Protein AF-E4Z3W7-F1 (afdb_monomer_lite)

Foldseek 3Di:
DPDPPPVPKDKDFPVVCVVCVVVQWDKAWPAWDQDVPPGTTTIIIGDGDRPPPPPPPPDDPDDPPDDDDD

InterPro domains:
  IPR001054 Adenylyl cyclase class-3/4/guanylyl cyclase [PF00211] (1-48)
  IPR029787 Nucleotide cyclase [G3DSA:3.30.70.1230] (1-48)
  IPR029787 Nucleotide cyclase [SSF55073] (1-54)
  IPR050401 Cyclic nucleotide synthase [PTHR11920] (1-52)

Organism: Oikopleura dioica (NCBI:txid34765)

Sequence (70 aa):
MESSGANGKIQVTFEVKEILEPLGYTFKTRGLINIKGKGTMETFWLTGPRPAKRIINSTKIDMPSGDMPN

Radius of gyration: 19.14 Å; chains: 1; bounding box: 35×28×57 Å

pLDDT: mean 71.04, std 14.21, range [44.25, 89.38]

Secondary structure (DSSP, 8-state):
--S---TT-EEEEHHHHHHHTTTT-EEEEEEEEEETTTEEEEEEEEEE----------------------

Structure (mmCIF, N/CA/C/O backbone):
data_AF-E4Z3W7-F1
#
_entry.id   AF-E4Z3W7-F1
#
loop_
_atom_site.group_PDB
_atom_site.id
_atom_site.type_symbol
_atom_site.label_atom_id
_atom_site.label_alt_id
_atom_site.label_comp_id
_atom_site.label_asym_id
_atom_site.label_entity_id
_atom_site.label_seq_id
_atom_site.pdbx_PDB_ins_code
_atom_site.Cartn_x
_atom_site.Cartn_y
_atom_site.Cartn_z
_atom_site.occupancy
_atom_site.B_iso_or_equiv
_atom_site.auth_seq_id
_atom_site.auth_comp_id
_atom_site.auth_asym_id
_atom_site.auth_atom_id
_atom_site.pdbx_PDB_model_num
ATOM 1 N N . MET A 1 1 ? -0.871 -11.885 13.323 1.00 49.00 1 MET A N 1
ATOM 2 C CA . MET A 1 1 ? -1.599 -11.317 12.170 1.00 49.00 1 MET A CA 1
ATOM 3 C C . MET A 1 1 ? -1.021 -11.960 10.919 1.00 49.00 1 MET A C 1
ATOM 5 O O . MET A 1 1 ? -0.160 -11.379 10.294 1.00 49.00 1 MET A O 1
ATOM 9 N N . GLU A 1 2 ? -1.453 -13.188 10.623 1.00 46.47 2 GLU A N 1
ATOM 10 C CA . GLU A 1 2 ? -1.123 -13.960 9.409 1.00 46.47 2 GLU A CA 1
ATOM 11 C C . GLU A 1 2 ? -2.308 -14.892 9.089 1.00 46.47 2 GLU A C 1
ATOM 13 O O . GLU A 1 2 ? -2.191 -16.108 9.076 1.00 46.47 2 GLU A O 1
ATOM 18 N N . SER A 1 3 ? -3.517 -14.339 8.946 1.00 44.25 3 SER A N 1
ATOM 19 C CA . SER A 1 3 ? -4.723 -15.166 8.729 1.00 44.25 3 SER A CA 1
ATOM 20 C C . SER A 1 3 ? -5.609 -14.668 7.582 1.00 44.25 3 SER A C 1
ATOM 22 O O . SER A 1 3 ? -6.799 -14.948 7.505 1.00 44.25 3 SER A O 1
ATOM 24 N N . SER A 1 4 ? -5.038 -13.894 6.657 1.00 52.09 4 SER A N 1
ATOM 25 C CA . SER A 1 4 ? -5.706 -13.534 5.396 1.00 52.09 4 SER A CA 1
ATOM 26 C C . SER A 1 4 ? -4.723 -13.339 4.243 1.00 52.09 4 SER A C 1
ATOM 28 O O . SER A 1 4 ? -5.043 -12.623 3.300 1.00 52.09 4 SER A O 1
ATOM 30 N N . GLY A 1 5 ? -3.522 -13.924 4.319 1.00 46.50 5 GLY A N 1
ATOM 31 C CA . GLY A 1 5 ? -2.557 -13.887 3.225 1.00 46.50 5 GLY A CA 1
ATOM 32 C C . GLY A 1 5 ? -3.104 -14.687 2.052 1.00 46.50 5 GLY A C 1
ATOM 33 O O . GLY A 1 5 ? -2.962 -15.903 2.027 1.00 46.50 5 GLY A O 1
ATOM 34 N N . ALA A 1 6 ? -3.774 -14.025 1.108 1.00 51.97 6 ALA A N 1
ATOM 35 C CA . ALA A 1 6 ? -4.125 -14.655 -0.153 1.00 51.97 6 ALA A CA 1
ATOM 36 C C . ALA A 1 6 ? -2.826 -15.156 -0.792 1.00 51.97 6 ALA A C 1
ATOM 38 O O . ALA A 1 6 ? -1.886 -14.383 -0.982 1.00 51.97 6 ALA A O 1
ATOM 39 N N . ASN A 1 7 ? -2.775 -16.452 -1.072 1.00 50.41 7 ASN A N 1
ATOM 40 C CA . ASN A 1 7 ? -1.608 -17.171 -1.557 1.00 50.41 7 ASN A CA 1
ATOM 41 C C . ASN A 1 7 ? -1.035 -16.413 -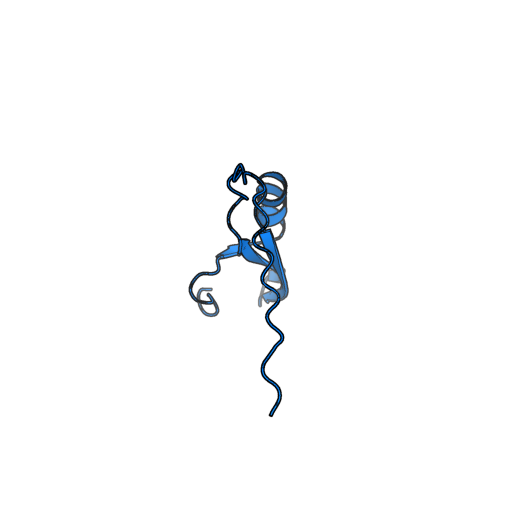2.770 1.00 50.41 7 ASN A C 1
ATOM 43 O O . ASN A 1 7 ? -1.708 -16.273 -3.791 1.00 50.41 7 ASN A O 1
ATOM 47 N N . GLY A 1 8 ? 0.174 -15.860 -2.633 1.00 60.22 8 GLY A N 1
ATOM 48 C CA . GLY A 1 8 ? 0.835 -15.097 -3.699 1.00 60.22 8 GLY A CA 1
ATOM 49 C C . GLY A 1 8 ? 0.551 -13.589 -3.747 1.00 60.22 8 GLY A C 1
ATOM 50 O O . GLY A 1 8 ? 0.906 -12.953 -4.737 1.00 60.22 8 GLY A O 1
ATOM 51 N N . LYS A 1 9 ? -0.060 -12.986 -2.718 1.00 68.06 9 LYS A N 1
ATOM 52 C CA . LYS A 1 9 ? -0.201 -11.522 -2.607 1.00 68.06 9 LYS A CA 1
ATOM 53 C C . LYS A 1 9 ? 0.449 -11.023 -1.319 1.00 68.06 9 LYS A C 1
ATOM 55 O O . LYS A 1 9 ? 0.269 -11.617 -0.260 1.00 68.06 9 LYS A O 1
ATOM 60 N N . ILE A 1 10 ? 1.187 -9.918 -1.409 1.00 79.12 10 ILE A N 1
ATOM 61 C CA . ILE A 1 10 ? 1.862 -9.302 -0.257 1.00 79.12 10 ILE A CA 1
ATOM 62 C C . ILE A 1 10 ? 1.005 -8.138 0.225 1.00 79.12 10 ILE A C 1
ATOM 64 O O . ILE A 1 10 ? 0.677 -7.247 -0.559 1.00 79.12 10 ILE A O 1
ATOM 68 N N . GLN A 1 11 ? 0.613 -8.153 1.497 1.00 80.56 11 GLN A N 1
ATOM 69 C CA . GLN A 1 11 ? -0.094 -7.028 2.096 1.00 80.56 11 GLN A CA 1
ATOM 70 C C . GLN A 1 11 ? 0.914 -5.938 2.468 1.00 80.56 11 GLN A C 1
ATOM 72 O O . GLN A 1 11 ? 1.907 -6.207 3.139 1.00 80.56 11 GLN A O 1
ATOM 77 N N . VAL A 1 12 ? 0.635 -4.709 2.056 1.00 83.75 12 VAL A N 1
ATOM 78 C CA . VAL A 1 12 ? 1.462 -3.531 2.308 1.00 83.75 12 VAL A CA 1
ATOM 79 C C . VAL A 1 12 ? 0.611 -2.401 2.894 1.00 83.75 12 VAL A C 1
ATOM 81 O O . VAL A 1 12 ? -0.603 -2.347 2.687 1.00 83.75 12 VAL A O 1
ATOM 84 N N . THR A 1 13 ? 1.226 -1.514 3.668 1.00 88.00 13 THR A N 1
ATOM 85 C CA . THR A 1 13 ? 0.585 -0.301 4.203 1.00 88.00 13 THR A CA 1
ATOM 86 C C . THR A 1 13 ? 0.709 0.860 3.215 1.00 88.00 13 THR A C 1
ATOM 88 O O . THR A 1 13 ? 1.422 0.757 2.215 1.00 88.00 13 THR A O 1
ATOM 91 N N . PHE A 1 14 ? 0.019 1.970 3.493 1.00 86.31 14 PHE A N 1
ATOM 92 C CA . PHE A 1 14 ? 0.115 3.198 2.694 1.00 86.31 14 PHE A CA 1
ATOM 93 C C . PHE A 1 14 ? 1.566 3.673 2.519 1.00 86.31 14 PHE A C 1
ATOM 95 O O . PHE A 1 14 ? 1.997 3.947 1.407 1.00 86.31 14 PHE A O 1
ATOM 102 N N . GLU A 1 15 ? 2.344 3.663 3.601 1.00 87.44 15 GLU A N 1
ATOM 103 C CA . GLU A 1 15 ? 3.753 4.076 3.593 1.00 87.44 15 GLU A CA 1
ATOM 104 C C . GLU A 1 15 ? 4.607 3.220 2.645 1.00 87.44 15 GLU A C 1
ATOM 106 O O . GLU A 1 15 ? 5.424 3.721 1.878 1.00 87.44 15 GLU A O 1
ATOM 111 N N . VAL A 1 16 ? 4.351 1.911 2.611 1.00 86.38 16 VAL A N 1
ATOM 112 C CA . VAL A 1 16 ? 5.040 0.992 1.699 1.00 86.38 16 VAL A CA 1
ATOM 113 C C . VAL A 1 16 ? 4.588 1.216 0.248 1.00 86.38 16 VAL A C 1
ATOM 115 O O . VAL A 1 16 ? 5.420 1.198 -0.657 1.00 86.38 16 VAL A O 1
ATOM 118 N N . LYS A 1 17 ? 3.296 1.478 0.001 1.00 86.12 17 LYS A N 1
ATOM 119 C CA . LYS A 1 17 ? 2.796 1.868 -1.331 1.00 86.12 17 LYS A CA 1
ATOM 120 C C . LYS A 1 17 ? 3.513 3.119 -1.833 1.00 86.12 17 LYS A C 1
ATOM 122 O O . LYS A 1 17 ? 3.987 3.097 -2.960 1.00 86.12 17 LYS A O 1
ATOM 127 N N . GLU A 1 18 ? 3.627 4.165 -1.018 1.00 88.31 18 GLU A N 1
ATOM 128 C CA . GLU A 1 18 ? 4.242 5.441 -1.413 1.00 88.31 18 GLU A CA 1
ATOM 129 C C . GLU A 1 18 ? 5.703 5.277 -1.862 1.00 88.31 18 GLU A C 1
ATOM 131 O O . GLU A 1 18 ? 6.131 5.900 -2.831 1.00 88.31 18 GLU A O 1
ATOM 136 N N . ILE A 1 19 ? 6.447 4.364 -1.232 1.00 89.38 19 ILE A N 1
ATOM 137 C CA . ILE A 1 19 ? 7.837 4.059 -1.602 1.00 89.38 19 ILE A CA 1
ATOM 138 C C . ILE A 1 19 ? 7.916 3.224 -2.887 1.00 89.38 19 ILE A C 1
ATOM 140 O O . ILE A 1 19 ? 8.797 3.438 -3.722 1.00 89.38 19 ILE A O 1
ATOM 144 N N . LEU A 1 20 ? 7.030 2.241 -3.064 1.00 84.75 20 LEU A N 1
ATOM 145 C CA . LEU A 1 20 ? 7.106 1.321 -4.201 1.00 84.75 20 LEU A CA 1
ATOM 146 C C . LEU A 1 20 ? 6.334 1.787 -5.452 1.00 84.75 20 LEU A C 1
ATOM 148 O O . LEU A 1 20 ? 6.618 1.305 -6.552 1.00 84.75 20 LEU A O 1
ATOM 152 N N . GLU A 1 21 ? 5.388 2.712 -5.321 1.00 83.69 21 GLU A N 1
ATOM 153 C CA . GLU A 1 21 ? 4.668 3.345 -6.433 1.00 83.69 21 GLU A CA 1
ATOM 154 C C . GLU A 1 21 ? 5.627 3.994 -7.455 1.00 83.69 21 GLU A C 1
ATOM 156 O O . GLU A 1 21 ? 5.560 3.622 -8.632 1.00 83.69 21 GLU A O 1
ATOM 161 N N . PRO A 1 22 ? 6.614 4.831 -7.063 1.00 84.06 22 PRO A N 1
ATOM 162 C CA . PRO A 1 22 ? 7.607 5.371 -8.001 1.00 84.06 22 PRO A CA 1
ATOM 163 C C . PRO A 1 22 ? 8.587 4.311 -8.532 1.00 84.06 22 PRO A C 1
ATOM 165 O O . PRO A 1 22 ? 9.202 4.493 -9.584 1.00 84.06 22 PRO A O 1
ATOM 168 N N . LEU A 1 23 ? 8.726 3.168 -7.853 1.00 82.69 23 LEU A N 1
ATOM 169 C CA . LEU A 1 23 ? 9.512 2.034 -8.347 1.00 82.69 23 LEU A CA 1
ATOM 170 C C . LEU A 1 23 ? 8.775 1.247 -9.449 1.00 82.69 23 LEU A C 1
ATOM 172 O O . LEU A 1 23 ? 9.363 0.332 -10.036 1.00 82.69 23 LEU A O 1
ATOM 176 N N . GLY A 1 24 ? 7.530 1.615 -9.768 1.00 80.00 24 GLY A N 1
ATOM 177 C CA . GLY A 1 24 ? 6.712 1.011 -10.818 1.00 80.00 24 GLY A CA 1
ATOM 178 C C . GLY A 1 24 ? 5.952 -0.233 -10.366 1.00 80.00 24 GLY A C 1
ATOM 179 O O . GLY A 1 24 ? 5.467 -0.987 -11.202 1.00 80.00 24 GLY A O 1
ATOM 180 N N . TYR A 1 25 ? 5.857 -0.504 -9.069 1.00 84.12 25 TYR A N 1
ATOM 181 C CA . TYR A 1 25 ? 5.055 -1.630 -8.598 1.00 84.12 25 TYR A CA 1
ATOM 182 C C . TYR A 1 25 ? 3.564 -1.297 -8.629 1.00 84.12 25 TYR A C 1
ATOM 184 O O . TYR A 1 25 ? 3.161 -0.148 -8.468 1.00 84.12 25 TYR A O 1
ATOM 192 N N . THR A 1 26 ? 2.734 -2.323 -8.828 1.00 82.69 26 THR A N 1
ATOM 193 C CA . THR A 1 26 ? 1.277 -2.150 -8.885 1.00 82.69 26 THR A CA 1
ATOM 194 C C . THR A 1 26 ? 0.618 -2.597 -7.588 1.00 82.69 26 THR A C 1
ATOM 196 O O . THR A 1 26 ? 0.793 -3.735 -7.133 1.00 82.69 26 THR A O 1
ATOM 199 N N . PHE A 1 27 ? -0.213 -1.714 -7.039 1.00 86.25 27 PHE A N 1
ATOM 200 C CA . PHE A 1 27 ? -0.935 -1.917 -5.789 1.00 86.25 27 PHE A CA 1
ATOM 201 C C . PHE A 1 27 ? -2.436 -1.983 -6.026 1.00 86.25 27 PHE A C 1
ATOM 203 O O . PHE A 1 27 ? -2.980 -1.296 -6.886 1.00 86.25 27 PHE A O 1
ATOM 210 N N . LYS A 1 28 ? -3.118 -2.788 -5.216 1.00 85.12 28 LYS A N 1
ATOM 211 C CA . LYS A 1 28 ? -4.573 -2.871 -5.167 1.00 85.12 28 LYS A CA 1
ATOM 212 C C . LYS A 1 28 ? -5.050 -2.513 -3.772 1.00 85.12 28 LYS A C 1
ATOM 214 O O . LYS A 1 28 ? -4.753 -3.226 -2.813 1.00 85.12 28 LYS A O 1
ATOM 219 N N . THR A 1 29 ? -5.812 -1.433 -3.664 1.00 83.50 29 THR A N 1
ATOM 220 C CA . THR A 1 29 ? -6.442 -1.020 -2.408 1.00 83.50 29 THR A CA 1
ATOM 221 C C . THR A 1 29 ? -7.360 -2.127 -1.911 1.00 83.50 29 THR A C 1
ATOM 223 O O . THR A 1 29 ? -8.259 -2.570 -2.629 1.00 83.50 29 THR A O 1
ATOM 226 N N . ARG A 1 30 ? -7.100 -2.616 -0.694 1.00 81.25 30 ARG A N 1
ATOM 227 C CA . ARG A 1 30 ? -7.984 -3.572 -0.016 1.00 81.25 30 ARG A CA 1
ATOM 228 C C . ARG A 1 30 ? -9.082 -2.833 0.740 1.00 81.25 30 ARG A C 1
ATOM 230 O O . ARG A 1 30 ? -10.210 -3.310 0.791 1.00 81.25 30 ARG A O 1
ATOM 237 N N . GLY A 1 31 ? -8.714 -1.699 1.328 1.00 82.69 31 GLY A N 1
ATOM 238 C CA . GLY A 1 31 ? -9.558 -0.885 2.188 1.00 82.69 31 GLY A CA 1
ATOM 239 C C . GLY A 1 31 ? -8.976 -0.740 3.592 1.00 82.69 31 GLY A C 1
ATOM 240 O O . GLY A 1 31 ? -7.873 -1.208 3.902 1.00 82.69 31 GLY A O 1
ATOM 241 N N . LEU A 1 32 ? -9.754 -0.074 4.437 1.00 84.19 32 LEU A N 1
ATOM 242 C CA . LEU A 1 32 ? -9.442 0.180 5.836 1.00 84.19 32 LEU A CA 1
ATOM 243 C C . LEU A 1 32 ? -9.783 -1.061 6.664 1.00 84.19 32 LEU A C 1
ATOM 245 O O . LEU A 1 32 ? -10.917 -1.537 6.652 1.00 84.19 32 LEU A O 1
ATOM 249 N N . ILE A 1 33 ? -8.803 -1.589 7.390 1.00 81.75 33 ILE A N 1
ATOM 250 C CA . ILE A 1 33 ? -9.007 -2.681 8.341 1.00 81.75 33 ILE A CA 1
ATOM 251 C C . ILE A 1 33 ? -9.050 -2.126 9.758 1.00 81.75 33 ILE A C 1
ATOM 253 O O . ILE A 1 33 ? -8.184 -1.358 10.165 1.00 81.75 33 ILE A O 1
ATOM 257 N N . ASN A 1 34 ? -10.052 -2.527 10.534 1.00 80.00 34 ASN A N 1
ATOM 258 C CA . ASN A 1 34 ? -10.145 -2.118 11.927 1.00 80.00 34 ASN A CA 1
ATOM 259 C C . ASN A 1 34 ? -9.335 -3.075 12.810 1.00 80.00 34 ASN A C 1
ATOM 261 O O . ASN A 1 34 ? -9.717 -4.231 13.002 1.00 80.00 34 ASN A O 1
ATOM 265 N N . ILE A 1 35 ? -8.215 -2.597 13.349 1.00 79.44 35 ILE A N 1
ATOM 266 C CA . ILE A 1 35 ? -7.365 -3.364 14.257 1.00 79.44 35 ILE A CA 1
ATOM 267 C C . ILE A 1 35 ? -7.790 -3.037 15.686 1.00 79.44 35 ILE A C 1
ATOM 269 O O . ILE A 1 35 ? -7.688 -1.895 16.145 1.00 79.44 35 ILE A O 1
ATOM 273 N N . LYS A 1 36 ? -8.242 -4.059 16.417 1.00 70.88 36 LYS A N 1
ATOM 274 C CA . LYS A 1 36 ? -8.606 -3.931 17.830 1.00 70.88 36 LYS A CA 1
ATOM 275 C C . LYS A 1 36 ? -7.379 -3.452 18.626 1.00 70.88 36 LYS A C 1
ATOM 277 O O . LYS A 1 36 ? -6.407 -4.189 18.747 1.00 70.88 36 LYS A O 1
ATOM 282 N N . GLY A 1 37 ? -7.419 -2.208 19.113 1.00 80.25 37 GLY A N 1
ATOM 283 C CA . GLY A 1 37 ? -6.336 -1.561 19.871 1.00 80.25 37 GLY A CA 1
ATOM 284 C C . GLY A 1 37 ? -5.439 -0.587 19.087 1.00 80.25 37 GLY A C 1
ATOM 285 O O . GLY A 1 37 ? -4.659 0.120 19.713 1.00 80.25 37 GLY A O 1
ATOM 286 N N . LYS A 1 38 ? -5.553 -0.504 17.751 1.00 74.88 38 LYS A N 1
ATOM 287 C CA . LYS A 1 38 ? -4.774 0.440 16.913 1.00 74.88 38 LYS A CA 1
ATOM 288 C C . LYS A 1 38 ? -5.624 1.380 16.048 1.00 74.88 38 LYS A C 1
ATOM 290 O O . LYS A 1 38 ? -5.078 2.312 15.470 1.00 74.88 38 LYS A O 1
ATOM 295 N N . GLY A 1 39 ? -6.935 1.147 15.968 1.00 83.19 39 GLY A N 1
ATOM 296 C CA . GLY A 1 39 ? -7.842 1.899 15.099 1.00 83.19 39 GLY A CA 1
ATOM 297 C C . GLY A 1 39 ? -7.888 1.343 13.674 1.00 83.19 39 GLY A C 1
ATOM 298 O O . GLY A 1 39 ? -7.491 0.201 13.418 1.00 83.19 39 GLY A O 1
ATOM 299 N N . THR A 1 40 ? -8.410 2.133 12.741 1.00 84.38 40 THR A N 1
ATOM 300 C CA . THR A 1 40 ? -8.481 1.782 11.320 1.00 84.38 40 THR A CA 1
ATOM 301 C C . THR A 1 40 ? -7.134 1.998 10.640 1.00 84.38 40 THR A C 1
ATOM 303 O O . THR A 1 40 ? -6.612 3.108 10.636 1.00 84.38 40 THR A O 1
ATOM 306 N N . MET A 1 41 ? -6.583 0.947 10.039 1.00 84.12 41 MET A N 1
ATOM 307 C CA . MET A 1 41 ? -5.356 0.999 9.250 1.00 84.12 41 MET A CA 1
ATOM 308 C C . MET A 1 41 ? -5.675 0.710 7.790 1.00 84.12 41 MET A C 1
ATOM 310 O O . MET A 1 41 ? -6.308 -0.295 7.471 1.00 84.12 41 MET A O 1
ATOM 314 N N . GLU A 1 42 ? -5.218 1.573 6.892 1.00 85.88 42 GLU A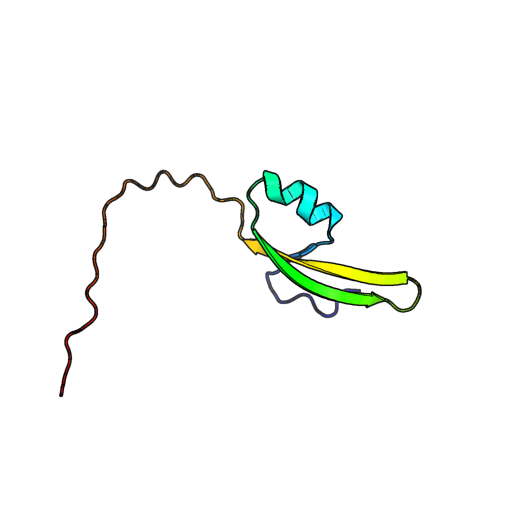 N 1
ATOM 315 C CA . GLU A 1 42 ? -5.374 1.342 5.462 1.00 85.88 42 GLU A CA 1
ATOM 316 C C . GLU A 1 42 ? -4.365 0.309 4.963 1.00 85.88 42 GLU A C 1
ATOM 318 O O . GLU A 1 42 ? -3.175 0.355 5.290 1.00 85.88 42 GLU A O 1
ATOM 323 N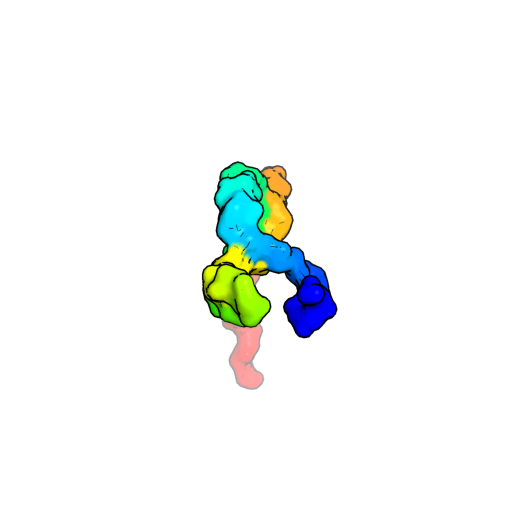 N . THR A 1 43 ? -4.857 -0.659 4.190 1.00 85.19 43 THR A N 1
ATOM 324 C CA . THR A 1 43 ? -4.033 -1.752 3.674 1.00 85.19 43 THR A CA 1
ATOM 325 C C . THR A 1 43 ? -4.244 -1.960 2.187 1.00 85.19 43 THR A C 1
ATOM 327 O O . THR A 1 43 ? -5.335 -1.790 1.631 1.00 85.19 43 THR A O 1
ATOM 330 N N . PHE A 1 44 ? -3.162 -2.365 1.543 1.00 87.62 44 PHE A N 1
ATOM 331 C CA . PHE A 1 44 ? -3.051 -2.549 0.112 1.00 87.62 44 PHE A CA 1
ATOM 332 C C . PHE A 1 44 ? -2.449 -3.918 -0.170 1.00 87.62 44 PHE A C 1
ATOM 334 O O . PHE A 1 44 ? -1.746 -4.494 0.655 1.00 87.62 44 PHE A O 1
ATOM 341 N N . TRP A 1 45 ? -2.719 -4.444 -1.352 1.00 84.62 45 TRP A N 1
ATOM 342 C CA . TRP A 1 45 ? -2.087 -5.647 -1.866 1.00 84.62 45 TRP A CA 1
ATOM 343 C C . TRP A 1 45 ? -1.107 -5.275 -2.961 1.00 84.62 45 TRP A C 1
ATOM 345 O O . TRP A 1 45 ? -1.475 -4.588 -3.911 1.00 84.62 45 TRP A O 1
ATOM 355 N N . LEU A 1 46 ? 0.113 -5.782 -2.879 1.00 83.88 46 LEU A N 1
ATOM 356 C CA . LEU A 1 46 ? 1.025 -5.807 -4.008 1.00 83.88 46 LEU A CA 1
ATOM 357 C C . LEU A 1 46 ? 0.513 -6.854 -5.007 1.00 83.88 46 LEU A C 1
ATOM 359 O O . LEU A 1 46 ? 0.399 -8.034 -4.672 1.00 83.88 46 LEU A O 1
ATOM 363 N N . THR A 1 47 ? 0.150 -6.408 -6.209 1.00 76.12 47 THR A N 1
ATOM 364 C CA . THR A 1 47 ? -0.482 -7.255 -7.241 1.00 76.12 47 THR A CA 1
ATOM 365 C C . THR A 1 47 ? 0.366 -7.450 -8.484 1.00 76.12 47 THR A C 1
ATOM 367 O O . THR A 1 47 ? 0.100 -8.376 -9.244 1.00 76.12 47 THR A O 1
ATOM 370 N N . GLY A 1 48 ? 1.382 -6.614 -8.692 1.00 72.75 48 GLY A N 1
ATOM 371 C CA . GLY A 1 48 ? 2.212 -6.693 -9.883 1.00 72.75 48 GLY A CA 1
ATOM 372 C C . GLY A 1 48 ? 3.671 -6.372 -9.585 1.00 72.75 48 GLY A C 1
ATOM 373 O O . GLY A 1 48 ? 3.938 -5.446 -8.809 1.00 72.75 48 GLY A O 1
ATOM 374 N N . PRO A 1 49 ? 4.615 -7.110 -10.195 1.00 67.81 49 PRO A N 1
ATOM 375 C CA . PRO A 1 49 ? 6.014 -6.718 -10.189 1.00 67.81 49 PRO A CA 1
ATOM 376 C C . PRO A 1 49 ? 6.178 -5.384 -10.925 1.00 67.81 49 PRO A C 1
ATOM 378 O O . PRO A 1 49 ? 5.346 -5.016 -11.759 1.00 67.81 49 PRO A O 1
ATOM 381 N N . ARG A 1 50 ? 7.284 -4.686 -10.643 1.00 61.94 50 ARG A N 1
ATOM 382 C CA . ARG A 1 50 ? 7.781 -3.586 -11.476 1.00 61.94 50 ARG A CA 1
ATOM 383 C C . ARG A 1 50 ? 7.648 -3.991 -12.946 1.00 61.94 50 ARG A C 1
ATOM 385 O O . ARG A 1 50 ? 8.029 -5.125 -13.260 1.00 61.94 50 ARG A O 1
ATOM 392 N N . PRO A 1 51 ? 7.164 -3.123 -13.855 1.00 57.78 51 PRO A N 1
ATOM 393 C CA . PRO A 1 51 ? 7.276 -3.394 -15.269 1.00 57.78 51 PRO A CA 1
ATOM 394 C C . PRO A 1 51 ? 8.769 -3.545 -15.533 1.00 57.78 51 PRO A C 1
ATOM 396 O O . PRO A 1 51 ? 9.522 -2.568 -15.578 1.00 57.78 51 PRO A O 1
ATOM 399 N N . ALA A 1 52 ? 9.229 -4.792 -15.660 1.00 56.44 52 ALA A N 1
ATOM 400 C CA . ALA A 1 52 ? 10.443 -5.060 -16.391 1.00 56.44 52 ALA A CA 1
ATOM 401 C C . ALA A 1 52 ? 10.217 -4.310 -17.693 1.00 56.44 52 ALA A C 1
ATOM 403 O O . ALA A 1 52 ? 9.184 -4.520 -18.334 1.00 56.44 52 ALA A O 1
ATOM 404 N N . LYS A 1 53 ? 11.090 -3.348 -17.994 1.00 52.53 53 LYS A N 1
ATOM 405 C CA . LYS A 1 53 ? 11.085 -2.601 -19.245 1.00 52.53 53 LYS A CA 1
ATOM 406 C C . LYS A 1 53 ? 11.218 -3.638 -20.354 1.00 52.53 53 LYS A C 1
ATOM 408 O O . LYS A 1 53 ? 12.315 -3.941 -20.808 1.00 52.53 53 LYS A O 1
ATOM 413 N N . ARG A 1 54 ? 10.106 -4.270 -20.720 1.00 52.75 54 ARG A N 1
ATOM 414 C CA . ARG A 1 54 ? 10.038 -5.197 -21.820 1.00 52.75 54 ARG A CA 1
ATOM 415 C C . ARG A 1 54 ? 10.052 -4.261 -22.998 1.00 52.75 54 ARG A C 1
ATOM 417 O O . ARG A 1 54 ? 9.066 -3.582 -23.270 1.00 52.75 54 ARG A O 1
ATOM 424 N N . ILE A 1 55 ? 11.225 -4.148 -23.607 1.00 59.53 55 ILE A N 1
ATOM 425 C CA . ILE A 1 55 ? 11.353 -3.656 -24.967 1.00 59.53 55 ILE A CA 1
ATOM 426 C C . ILE A 1 55 ? 10.481 -4.606 -25.794 1.00 59.53 55 ILE A C 1
ATOM 428 O O . ILE A 1 55 ? 10.920 -5.681 -26.188 1.00 59.53 55 ILE A O 1
ATOM 432 N N . ILE A 1 56 ? 9.188 -4.300 -25.917 1.00 58.06 56 ILE A N 1
ATOM 433 C CA . ILE A 1 56 ? 8.322 -4.997 -26.850 1.00 58.06 56 ILE A CA 1
ATOM 434 C C . ILE A 1 56 ? 8.634 -4.391 -28.210 1.00 58.06 56 ILE A C 1
ATOM 436 O O . ILE A 1 56 ? 8.256 -3.260 -28.509 1.00 58.06 56 ILE A O 1
ATOM 440 N N . ASN A 1 57 ? 9.355 -5.134 -29.045 1.00 52.69 57 ASN A N 1
ATOM 441 C CA . ASN A 1 57 ? 9.227 -4.921 -30.475 1.00 52.69 57 ASN A CA 1
ATOM 442 C C . ASN A 1 57 ? 7.740 -5.103 -30.796 1.00 52.69 57 ASN A C 1
ATOM 444 O O . ASN A 1 57 ? 7.177 -6.178 -30.595 1.00 52.69 57 ASN A O 1
ATOM 448 N N . SER A 1 58 ? 7.100 -4.007 -31.193 1.00 56.16 58 SER A N 1
ATOM 449 C CA . SER A 1 58 ? 5.700 -3.943 -31.588 1.00 56.16 58 SER A CA 1
ATOM 450 C C . SER A 1 58 ? 5.488 -4.773 -32.856 1.00 56.16 58 SER A C 1
ATOM 452 O O . SER A 1 58 ? 5.483 -4.239 -33.960 1.00 56.16 58 SER A O 1
ATOM 454 N N . THR A 1 59 ? 5.328 -6.086 -32.711 1.00 53.59 59 THR A N 1
ATOM 455 C CA . THR A 1 59 ? 4.698 -6.908 -33.741 1.00 53.59 59 THR A CA 1
ATOM 456 C C . THR A 1 59 ? 3.322 -7.267 -33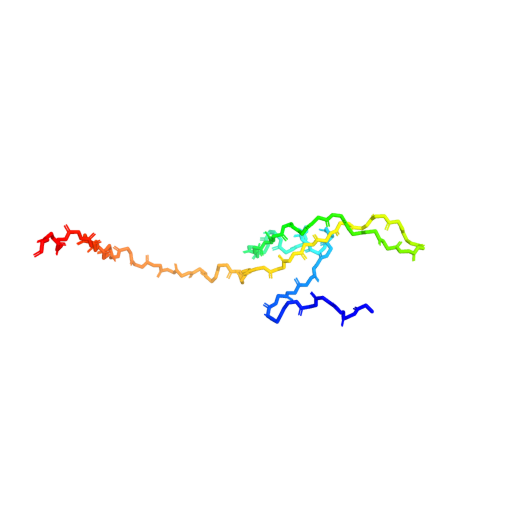.221 1.00 53.59 59 THR A C 1
ATOM 458 O O . THR A 1 59 ? 3.149 -8.161 -32.396 1.00 53.59 59 THR A O 1
ATOM 461 N N . LYS A 1 60 ? 2.349 -6.474 -33.667 1.00 55.72 60 LYS A N 1
ATOM 462 C CA . LYS A 1 60 ? 0.921 -6.726 -33.517 1.00 55.72 60 LYS A CA 1
ATOM 463 C C . LYS A 1 60 ? 0.633 -8.174 -33.924 1.00 55.72 60 LYS A C 1
ATOM 465 O O . LYS A 1 60 ? 0.855 -8.526 -35.078 1.00 55.72 60 LYS A O 1
ATOM 470 N N . ILE A 1 61 ? 0.139 -8.993 -33.001 1.00 56.66 61 ILE A N 1
ATOM 471 C CA . ILE A 1 61 ? -0.604 -10.201 -33.360 1.00 56.66 61 ILE A CA 1
ATOM 472 C C . ILE A 1 61 ? -2.065 -9.803 -33.211 1.00 56.66 61 ILE A C 1
ATOM 474 O O . ILE A 1 61 ? -2.626 -9.821 -32.119 1.00 56.66 61 ILE A O 1
ATOM 478 N N . ASP A 1 62 ? -2.619 -9.312 -3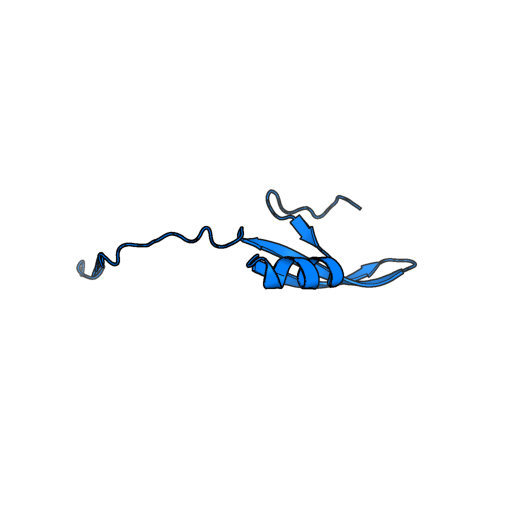4.312 1.00 53.72 62 ASP A N 1
ATOM 479 C CA . ASP A 1 62 ? -4.057 -9.206 -34.495 1.00 53.72 62 ASP A CA 1
ATOM 480 C C . ASP A 1 62 ? -4.629 -10.630 -34.459 1.00 53.72 62 ASP A C 1
ATOM 482 O O . ASP A 1 62 ? -4.227 -11.485 -35.247 1.00 53.72 62 ASP A O 1
ATOM 486 N N . MET A 1 63 ? -5.497 -10.913 -33.490 1.00 56.09 63 MET A N 1
ATOM 487 C CA . MET A 1 63 ? -6.282 -12.144 -33.454 1.00 56.09 63 MET A CA 1
ATOM 488 C C . MET A 1 63 ? -7.757 -11.751 -33.550 1.00 56.09 63 MET A C 1
ATOM 490 O O . MET A 1 63 ? -8.373 -11.482 -32.514 1.00 56.09 63 MET A O 1
ATOM 494 N N . PRO A 1 64 ? -8.358 -11.722 -34.749 1.00 55.38 64 PRO A N 1
ATOM 495 C CA . PRO A 1 64 ? -9.803 -11.659 -34.868 1.00 55.38 64 PRO A CA 1
ATOM 496 C C . PRO A 1 64 ? -10.368 -13.041 -34.514 1.00 55.38 64 PRO A C 1
ATOM 498 O O . PRO A 1 64 ? -10.511 -13.922 -35.357 1.00 55.38 64 PRO A O 1
ATOM 501 N N . SER A 1 65 ? -10.652 -13.254 -33.227 1.00 62.62 65 SER A N 1
ATOM 502 C CA . SER A 1 65 ? -11.474 -14.383 -32.782 1.00 62.62 65 SER A CA 1
ATOM 503 C C . SER A 1 65 ? -12.932 -14.023 -33.037 1.00 62.62 65 SER A C 1
ATOM 505 O O . SER A 1 65 ? -13.520 -13.269 -32.264 1.00 62.62 65 SER A O 1
ATOM 507 N N . GLY A 1 66 ? -13.503 -14.512 -34.135 1.00 62.78 66 GLY A N 1
ATOM 508 C CA . GLY A 1 66 ? -14.889 -14.192 -34.453 1.00 62.78 66 GLY A CA 1
ATOM 509 C C . GLY A 1 66 ? -15.426 -14.804 -35.735 1.00 62.78 66 GLY A C 1
ATOM 510 O O . GLY A 1 66 ? -16.094 -14.096 -36.470 1.00 62.78 66 GLY A O 1
ATOM 511 N N . ASP A 1 67 ? -15.170 -16.087 -35.993 1.00 56.28 67 ASP A N 1
ATOM 512 C CA . ASP A 1 67 ? -16.029 -16.848 -36.903 1.00 56.28 67 ASP A CA 1
ATOM 513 C C . ASP A 1 67 ? -16.157 -18.293 -36.416 1.00 56.28 67 ASP A C 1
ATOM 515 O O . ASP A 1 67 ? -15.260 -19.106 -36.613 1.00 56.28 67 ASP A O 1
ATOM 519 N N . MET A 1 68 ? -17.250 -18.564 -35.699 1.00 58.91 68 MET A N 1
ATOM 520 C CA . MET A 1 68 ? -18.021 -19.801 -35.843 1.00 58.91 68 MET A CA 1
ATOM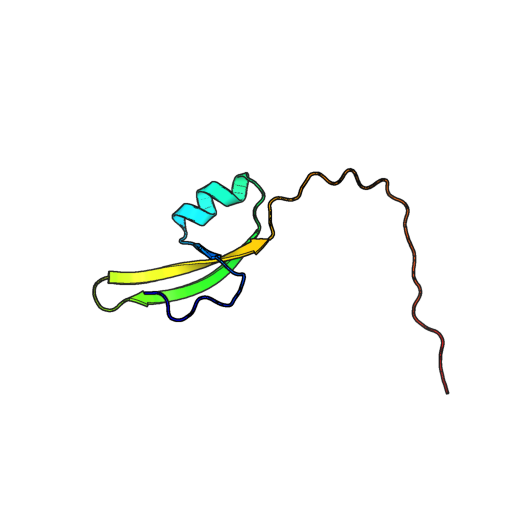 521 C C . MET A 1 68 ? -19.482 -19.505 -35.467 1.00 58.91 68 MET A C 1
ATOM 523 O O . MET A 1 68 ? -19.853 -19.624 -34.296 1.00 58.91 68 MET A O 1
ATOM 527 N N . PRO A 1 69 ? -20.328 -19.084 -36.420 1.00 63.56 69 PRO A N 1
ATOM 528 C CA . PRO A 1 69 ? -21.759 -19.289 -36.324 1.00 63.56 69 PRO A CA 1
ATOM 529 C C . PRO A 1 69 ? -22.181 -20.660 -36.884 1.00 63.56 69 PRO A C 1
ATOM 531 O O . PRO A 1 69 ? -21.769 -21.063 -37.971 1.00 63.56 69 PRO A O 1
ATOM 534 N N . ASN A 1 70 ? -23.116 -21.247 -36.129 1.00 57.69 70 ASN A N 1
ATOM 535 C CA . ASN A 1 70 ? -24.096 -22.300 -36.427 1.00 57.69 70 ASN A CA 1
ATOM 536 C C . ASN A 1 70 ? -23.707 -23.771 -36.222 1.00 57.69 70 ASN A C 1
ATOM 538 O O . ASN A 1 70 ? -23.274 -24.432 -37.190 1.00 57.69 70 ASN A O 1
#